Protein AF-A0A349Y3W1-F1 (afdb_monomer_lite)

pLDDT: mean 91.2, std 7.2, range [54.69, 97.88]

Radius of gyration: 12.94 Å; chains: 1; bounding box: 32×30×34 Å

Secondary structure (DSSP, 8-state):
-EEEEEE-TTS--EEEEEE-SSS-EEEESSTTSHHHHHHHHHHHHTTT-EEEEEEE-TTSSEEEEEEE-SS-S-EEEEEETTTTEEEEEEETTTT-

Structure (mmCIF, N/CA/C/O backbone):
data_AF-A0A349Y3W1-F1
#
_entry.id   AF-A0A349Y3W1-F1
#
loop_
_atom_site.group_PDB
_atom_site.id
_atom_site.type_symbol
_atom_site.label_atom_id
_atom_site.label_alt_id
_atom_site.label_comp_id
_atom_site.label_asym_id
_atom_site.label_entity_id
_atom_site.label_seq_id
_atom_site.pdbx_PDB_ins_code
_atom_site.Cartn_x
_a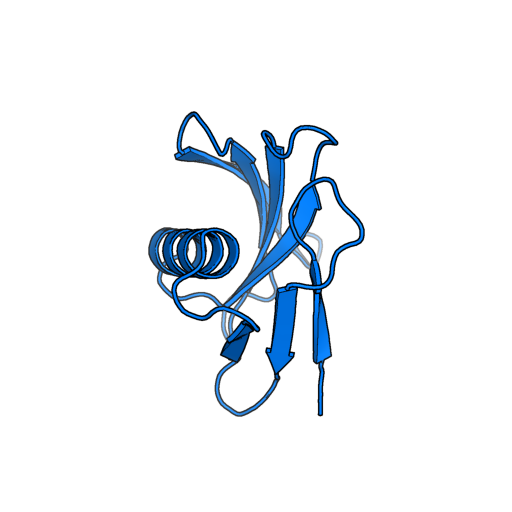tom_site.Cartn_y
_atom_site.Cartn_z
_atom_site.occupancy
_atom_site.B_iso_or_equiv
_atom_site.auth_seq_id
_atom_site.auth_comp_id
_atom_site.auth_asym_id
_atom_site.auth_atom_id
_atom_site.pdbx_PDB_model_num
ATOM 1 N N . ASP A 1 1 ? 16.266 -5.189 -8.089 1.00 78.62 1 ASP A N 1
ATOM 2 C CA . ASP A 1 1 ? 15.897 -6.355 -7.270 1.00 78.62 1 ASP A CA 1
ATOM 3 C C . ASP A 1 1 ? 14.439 -6.230 -6.831 1.00 78.62 1 ASP A C 1
ATOM 5 O O . ASP A 1 1 ? 13.922 -5.112 -6.841 1.00 78.62 1 ASP A O 1
ATOM 9 N N . VAL A 1 2 ? 13.764 -7.339 -6.522 1.00 86.25 2 VAL A N 1
ATOM 10 C CA . VAL A 1 2 ? 12.408 -7.314 -5.947 1.00 86.25 2 VAL A CA 1
ATOM 11 C C . VAL A 1 2 ? 12.512 -6.851 -4.499 1.00 86.25 2 VAL A C 1
ATOM 13 O O . VAL A 1 2 ? 13.266 -7.422 -3.721 1.00 86.25 2 VAL A O 1
ATOM 16 N N . HIS A 1 3 ? 11.746 -5.827 -4.124 1.00 87.81 3 HIS A N 1
ATOM 17 C CA . HIS A 1 3 ? 11.751 -5.325 -2.751 1.00 87.81 3 HIS A CA 1
ATOM 18 C C . HIS A 1 3 ? 10.671 -5.978 -1.882 1.00 87.81 3 HIS A C 1
ATOM 20 O O . HIS A 1 3 ? 10.948 -6.391 -0.759 1.00 87.81 3 HIS A O 1
ATOM 26 N N . LYS A 1 4 ? 9.440 -6.090 -2.397 1.00 90.75 4 LYS A N 1
ATOM 27 C CA . LYS A 1 4 ? 8.321 -6.769 -1.722 1.00 90.75 4 LYS A CA 1
ATOM 28 C C . LYS A 1 4 ? 7.455 -7.503 -2.743 1.00 90.75 4 LYS A C 1
ATOM 30 O O . LYS A 1 4 ? 7.227 -6.988 -3.835 1.00 90.75 4 LYS A O 1
ATOM 35 N N . TYR A 1 5 ? 6.927 -8.667 -2.375 1.00 94.69 5 TYR A N 1
ATOM 36 C CA . TYR A 1 5 ? 5.854 -9.318 -3.129 1.00 94.69 5 TYR A CA 1
ATOM 37 C C . TYR A 1 5 ? 4.504 -8.711 -2.756 1.00 94.69 5 TYR A C 1
ATOM 39 O O . TYR A 1 5 ? 4.284 -8.341 -1.603 1.00 94.69 5 TYR A O 1
ATOM 47 N N . ILE A 1 6 ? 3.609 -8.623 -3.732 1.00 95.50 6 ILE A N 1
ATOM 48 C CA . ILE A 1 6 ? 2.236 -8.167 -3.541 1.00 95.50 6 ILE A CA 1
ATOM 49 C C . ILE A 1 6 ? 1.335 -9.393 -3.570 1.00 95.50 6 ILE A C 1
ATOM 51 O O . ILE A 1 6 ? 1.398 -10.196 -4.503 1.00 95.50 6 ILE A O 1
ATOM 55 N N . TYR A 1 7 ? 0.486 -9.513 -2.557 1.00 94.94 7 TYR A N 1
ATOM 56 C CA . TYR A 1 7 ? -0.489 -10.586 -2.435 1.00 94.94 7 TYR A CA 1
ATOM 57 C C . TYR A 1 7 ? -1.894 -10.031 -2.597 1.00 94.94 7 TYR A C 1
ATOM 59 O O . TYR A 1 7 ? -2.175 -8.900 -2.195 1.00 94.94 7 TYR A O 1
ATOM 67 N N . ARG A 1 8 ? -2.787 -10.840 -3.168 1.00 95.62 8 ARG A N 1
ATOM 68 C CA . ARG A 1 8 ? -4.209 -10.507 -3.195 1.00 95.62 8 ARG A CA 1
ATOM 69 C C . ARG A 1 8 ? -4.729 -10.382 -1.757 1.00 95.62 8 A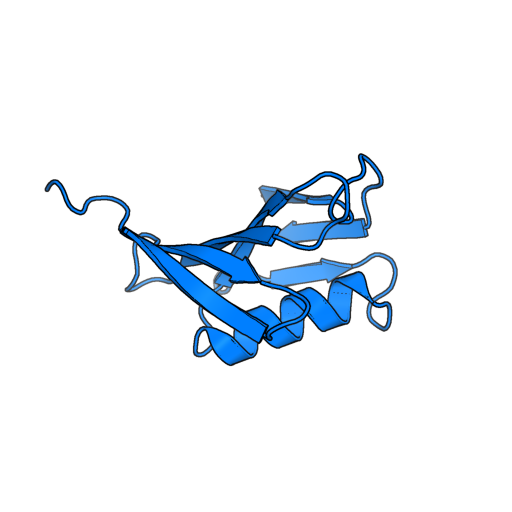RG A C 1
ATOM 71 O O . ARG A 1 8 ? -4.541 -11.338 -0.993 1.00 95.62 8 ARG A O 1
ATOM 78 N N . PRO A 1 9 ? -5.414 -9.277 -1.400 1.00 94.50 9 PRO A N 1
ATOM 79 C CA . PRO A 1 9 ? -5.968 -9.085 -0.063 1.00 94.50 9 PRO A CA 1
ATOM 80 C C . PRO A 1 9 ? -6.765 -10.298 0.429 1.00 94.50 9 PRO A C 1
ATOM 82 O O . PRO A 1 9 ? -7.548 -10.888 -0.312 1.00 94.50 9 PRO A O 1
ATOM 85 N N . GLY A 1 10 ? -6.529 -10.687 1.680 1.00 91.25 10 GLY A N 1
ATOM 86 C CA . GLY A 1 10 ? -7.182 -11.816 2.345 1.00 91.25 10 GLY A CA 1
ATOM 87 C C . GLY A 1 10 ? -6.633 -13.194 1.959 1.00 91.25 10 GLY A C 1
ATOM 88 O O . GLY A 1 10 ? -7.135 -14.205 2.449 1.00 91.25 10 GLY A O 1
ATOM 89 N N . THR A 1 11 ? -5.606 -13.266 1.103 1.00 93.25 11 THR A N 1
ATOM 90 C CA . THR A 1 11 ? -5.083 -14.532 0.565 1.00 93.25 11 THR A CA 1
ATOM 91 C C . THR A 1 11 ? -3.553 -14.583 0.561 1.00 93.25 11 THR A C 1
ATOM 93 O O . THR A 1 11 ? -2.876 -13.575 0.738 1.00 93.25 11 THR A O 1
ATOM 96 N N . SER A 1 12 ? -2.998 -15.767 0.295 1.00 92.62 12 SER A N 1
ATOM 97 C CA . SER A 1 12 ? -1.560 -15.968 0.058 1.00 92.62 12 SER A CA 1
ATOM 98 C C . SER A 1 12 ? -1.210 -16.066 -1.432 1.00 92.62 12 SER A C 1
ATOM 100 O O . SER A 1 12 ? -0.144 -16.565 -1.780 1.00 92.62 12 SER A O 1
ATOM 102 N N . ILE A 1 13 ? -2.104 -15.627 -2.325 1.00 95.56 13 ILE A N 1
ATOM 103 C CA . ILE A 1 13 ? -1.879 -15.679 -3.774 1.00 95.56 13 ILE A CA 1
ATOM 104 C C . ILE A 1 13 ? -1.019 -14.475 -4.177 1.00 95.56 13 ILE A C 1
ATOM 106 O O . ILE A 1 13 ? -1.479 -13.340 -4.009 1.00 95.56 13 ILE A O 1
ATOM 110 N N . PRO A 1 14 ? 0.205 -14.674 -4.701 1.00 96.44 14 PRO A N 1
ATOM 111 C CA . PRO A 1 14 ? 1.008 -13.574 -5.212 1.00 96.44 14 PRO A CA 1
ATOM 112 C C . PRO A 1 14 ? 0.385 -13.040 -6.504 1.00 96.44 14 PRO A C 1
ATOM 114 O O . PRO A 1 14 ? -0.017 -13.806 -7.379 1.00 96.44 14 PRO A O 1
ATOM 117 N N . VAL A 1 15 ? 0.312 -11.720 -6.626 1.00 97.50 15 VAL A N 1
ATOM 118 C CA . VAL A 1 15 ? -0.284 -11.028 -7.782 1.00 97.50 15 VAL A CA 1
ATOM 119 C C . VAL A 1 15 ? 0.654 -10.010 -8.418 1.00 97.50 15 VAL A C 1
ATOM 121 O O . VAL A 1 15 ? 0.337 -9.459 -9.469 1.00 97.50 15 VAL A O 1
ATOM 124 N N . GLY A 1 16 ? 1.810 -9.758 -7.807 1.00 96.81 16 GLY A N 1
ATOM 125 C CA . GLY A 1 16 ? 2.784 -8.812 -8.320 1.00 96.81 16 GLY A CA 1
ATOM 126 C C . GLY A 1 16 ? 3.965 -8.602 -7.386 1.00 96.81 16 GLY A C 1
ATOM 127 O O . GLY A 1 16 ? 4.175 -9.345 -6.425 1.00 96.81 16 GLY A O 1
ATOM 128 N N . ALA A 1 17 ? 4.732 -7.557 -7.666 1.00 95.56 17 ALA A N 1
ATOM 129 C CA . ALA A 1 17 ? 5.873 -7.151 -6.866 1.00 95.56 17 ALA A CA 1
ATOM 130 C C . ALA A 1 17 ? 6.099 -5.636 -6.923 1.00 95.56 17 ALA A C 1
ATOM 132 O O . ALA A 1 17 ? 5.806 -4.969 -7.918 1.00 95.56 17 ALA A O 1
ATOM 133 N N . LEU A 1 18 ? 6.665 -5.113 -5.838 1.00 90.94 18 LEU A N 1
ATOM 134 C CA . LEU A 1 18 ? 7.218 -3.772 -5.736 1.00 90.94 18 LEU A CA 1
ATOM 135 C C . LEU A 1 18 ? 8.716 -3.824 -6.041 1.00 90.94 18 LEU A C 1
ATOM 137 O O . LEU A 1 18 ? 9.466 -4.602 -5.443 1.00 90.94 18 LEU A O 1
ATOM 141 N N . TYR A 1 19 ? 9.149 -2.934 -6.923 1.00 91.19 19 TYR A N 1
ATOM 142 C CA . TYR A 1 19 ? 10.546 -2.721 -7.262 1.00 91.19 19 TYR A CA 1
ATOM 143 C C . TYR A 1 19 ? 10.970 -1.335 -6.800 1.00 91.19 19 TYR A C 1
ATOM 145 O O . TYR A 1 19 ? 10.283 -0.347 -7.072 1.00 91.19 19 TYR A O 1
ATOM 153 N N . LEU A 1 20 ? 12.128 -1.269 -6.148 1.00 86.56 20 LEU A N 1
ATOM 154 C CA . LEU A 1 20 ? 12.778 -0.008 -5.819 1.00 86.56 20 LEU A CA 1
ATOM 155 C C . LEU A 1 20 ? 13.768 0.382 -6.923 1.00 86.56 20 LEU A C 1
ATOM 157 O O . LEU A 1 20 ? 14.487 -0.458 -7.466 1.00 86.56 20 LEU A O 1
ATOM 161 N N . GLY A 1 21 ? 13.762 1.668 -7.248 1.00 83.00 21 GLY A N 1
ATOM 162 C CA . GLY A 1 21 ? 14.663 2.382 -8.151 1.00 83.00 21 GLY A CA 1
ATOM 163 C C . GLY A 1 21 ? 14.521 3.877 -7.855 1.00 83.00 21 GLY A C 1
ATOM 164 O O . GLY A 1 21 ? 14.026 4.222 -6.783 1.00 83.00 21 GLY A O 1
ATOM 165 N N . ASP A 1 22 ? 14.860 4.754 -8.801 1.00 82.38 22 ASP A N 1
ATOM 166 C CA . ASP A 1 22 ? 14.682 6.210 -8.625 1.00 82.38 22 ASP A CA 1
ATOM 167 C C . ASP A 1 22 ? 13.229 6.592 -8.304 1.00 82.38 22 ASP A C 1
ATOM 169 O O . ASP A 1 22 ? 12.956 7.554 -7.591 1.00 82.38 22 ASP A O 1
ATOM 173 N N . THR A 1 23 ? 12.276 5.809 -8.810 1.00 81.25 23 THR A N 1
ATOM 174 C CA . THR A 1 23 ? 10.866 5.885 -8.429 1.00 81.25 23 THR A CA 1
ATOM 175 C C . THR A 1 23 ? 10.356 4.476 -8.129 1.00 81.25 23 THR A C 1
ATOM 177 O O . THR A 1 23 ? 10.556 3.573 -8.955 1.00 81.25 23 THR A O 1
ATOM 180 N N . PRO A 1 24 ? 9.713 4.251 -6.968 1.00 85.44 24 PRO A N 1
ATOM 181 C CA . PRO A 1 24 ? 9.088 2.973 -6.658 1.00 85.44 24 PRO A CA 1
ATOM 182 C C . PRO A 1 24 ? 8.061 2.614 -7.730 1.00 85.44 24 PRO A C 1
ATOM 184 O O . PRO A 1 24 ? 7.284 3.460 -8.165 1.00 85.44 24 PRO A O 1
ATOM 187 N N . ARG A 1 25 ? 8.062 1.356 -8.172 1.00 88.56 25 ARG A N 1
ATOM 188 C CA . ARG A 1 25 ? 7.115 0.883 -9.186 1.00 88.56 25 ARG A CA 1
ATOM 189 C C . ARG A 1 25 ? 6.547 -0.473 -8.821 1.00 88.56 25 ARG A C 1
ATOM 191 O O . ARG A 1 25 ? 7.289 -1.405 -8.502 1.00 88.56 25 ARG A O 1
ATOM 198 N N . THR A 1 26 ? 5.235 -0.590 -8.929 1.00 92.31 26 THR A N 1
ATOM 199 C CA . THR A 1 26 ? 4.524 -1.861 -8.845 1.00 92.31 26 THR A CA 1
ATOM 200 C C . THR A 1 26 ? 4.445 -2.499 -10.236 1.00 92.31 26 THR A C 1
ATOM 202 O O . THR A 1 26 ? 4.417 -1.817 -11.270 1.00 92.31 26 THR A O 1
ATOM 205 N N . ARG A 1 27 ? 4.508 -3.829 -10.281 1.00 95.12 27 ARG A N 1
ATOM 206 C CA . ARG A 1 27 ? 4.198 -4.638 -11.466 1.00 95.12 27 ARG A CA 1
ATOM 207 C C . ARG A 1 27 ? 3.315 -5.790 -11.048 1.00 95.12 27 ARG A C 1
ATOM 209 O O . ARG A 1 27 ? 3.594 -6.431 -10.034 1.00 95.12 27 ARG A O 1
ATOM 216 N N . PHE A 1 28 ? 2.287 -6.051 -11.837 1.00 97.06 28 PHE A N 1
ATOM 217 C CA . PHE A 1 28 ? 1.294 -7.079 -11.568 1.00 97.06 28 PHE A CA 1
ATOM 218 C C . PHE A 1 28 ? 1.358 -8.169 -12.631 1.00 97.06 28 PHE A C 1
ATOM 220 O O . PHE A 1 28 ? 1.671 -7.911 -13.789 1.00 97.06 28 PHE A O 1
ATOM 227 N N . PHE A 1 29 ? 1.038 -9.402 -12.244 1.00 97.69 29 PHE A N 1
ATOM 228 C CA . PHE A 1 29 ? 0.923 -10.509 -13.197 1.00 97.69 29 PHE A CA 1
ATOM 229 C C . PHE A 1 29 ? -0.238 -10.291 -14.175 1.00 97.69 29 PHE A C 1
ATOM 231 O O . PHE A 1 29 ? -0.144 -10.677 -15.336 1.00 97.69 29 PHE A O 1
ATOM 238 N N . ASP A 1 30 ? -1.300 -9.626 -13.711 1.00 97.88 30 ASP A N 1
ATOM 239 C CA . ASP A 1 30 ? -2.364 -9.069 -14.543 1.00 97.88 30 ASP A CA 1
ATOM 240 C C . ASP A 1 30 ? -2.443 -7.552 -14.317 1.00 97.88 30 ASP A C 1
ATOM 242 O O . ASP A 1 30 ? -3.054 -7.069 -13.361 1.00 97.88 30 ASP A O 1
ATOM 246 N N . GLU A 1 31 ? -1.818 -6.789 -15.214 1.00 97.31 31 GLU A N 1
ATOM 247 C CA . GLU A 1 31 ? -1.762 -5.322 -15.162 1.00 97.31 31 GLU A CA 1
ATOM 248 C C . GLU A 1 31 ? -3.142 -4.654 -15.302 1.00 97.31 31 GLU A C 1
ATOM 250 O O . GLU A 1 31 ? -3.329 -3.504 -14.885 1.00 97.31 31 GLU A O 1
ATOM 255 N N . HIS A 1 32 ? -4.141 -5.358 -15.843 1.00 96.88 32 HIS A N 1
ATOM 256 C CA . HIS A 1 32 ? -5.516 -4.870 -15.980 1.00 96.88 32 HIS A CA 1
ATOM 257 C C . HIS A 1 32 ? -6.477 -5.493 -14.960 1.00 96.88 32 HIS A C 1
ATOM 259 O O . HIS A 1 32 ? -7.659 -5.122 -14.926 1.00 96.88 32 HIS A O 1
ATOM 265 N N . GLY A 1 33 ? -5.972 -6.378 -14.104 1.00 97.38 33 GLY A N 1
ATOM 266 C CA . GLY A 1 33 ? -6.728 -7.095 -13.093 1.00 97.38 33 GLY A CA 1
ATOM 267 C C . GLY A 1 33 ? -7.205 -6.216 -11.933 1.00 97.38 33 GLY A C 1
ATOM 268 O O . GLY A 1 33 ? -6.804 -5.053 -11.800 1.00 97.38 33 GLY A O 1
ATOM 269 N N . PRO A 1 34 ? -8.079 -6.758 -11.069 1.00 94.81 34 PRO A N 1
ATOM 270 C CA . PRO A 1 34 ? -8.634 -6.027 -9.931 1.00 94.81 34 PRO A CA 1
ATOM 271 C C . PRO A 1 34 ? -7.553 -5.562 -8.946 1.00 94.81 34 PRO A C 1
ATOM 273 O O . PRO A 1 34 ? -7.614 -4.428 -8.475 1.00 94.81 34 PRO A O 1
ATOM 276 N N . ASP A 1 35 ? -6.536 -6.390 -8.696 1.00 95.31 35 ASP A N 1
ATOM 277 C CA . ASP A 1 35 ? -5.445 -6.091 -7.762 1.00 95.31 35 ASP A CA 1
ATOM 278 C C . ASP A 1 35 ? -4.603 -4.886 -8.240 1.00 95.31 35 ASP A C 1
ATOM 280 O O . ASP A 1 35 ? -4.326 -3.963 -7.471 1.00 95.31 35 ASP A O 1
ATOM 284 N N . ALA A 1 36 ? -4.292 -4.826 -9.541 1.00 96.50 36 ALA A N 1
ATOM 285 C CA . ALA A 1 36 ? -3.573 -3.705 -10.149 1.00 96.50 36 ALA A CA 1
ATOM 286 C C . ALA A 1 36 ? -4.391 -2.401 -10.130 1.00 96.50 36 ALA A C 1
ATOM 288 O O . ALA A 1 36 ? -3.858 -1.318 -9.886 1.00 96.50 36 ALA A O 1
ATOM 289 N N . ARG A 1 37 ? -5.709 -2.483 -10.372 1.00 94.75 37 ARG A N 1
ATOM 290 C CA . ARG A 1 37 ? -6.611 -1.318 -10.292 1.00 94.75 37 ARG A CA 1
ATOM 291 C C . ARG A 1 37 ? -6.744 -0.792 -8.867 1.00 94.75 37 ARG A C 1
ATOM 293 O O . ARG A 1 37 ? -6.772 0.423 -8.693 1.00 94.75 37 ARG A O 1
ATOM 300 N N . LEU A 1 38 ? -6.813 -1.681 -7.874 1.00 93.56 38 LEU A N 1
ATOM 301 C CA . LEU A 1 38 ? -6.852 -1.302 -6.463 1.00 93.56 38 LEU A CA 1
ATOM 302 C C . LEU A 1 38 ? -5.610 -0.490 -6.089 1.00 93.56 38 LEU A C 1
ATOM 304 O O . LEU A 1 38 ? -5.749 0.614 -5.573 1.00 93.56 38 LEU A O 1
ATOM 308 N N . TYR A 1 39 ? -4.416 -0.989 -6.413 1.00 94.31 39 TYR A N 1
ATOM 309 C CA . TYR A 1 39 ? -3.174 -0.266 -6.132 1.00 94.31 39 TYR A CA 1
ATOM 310 C C . TYR A 1 39 ? -3.115 1.092 -6.832 1.00 94.31 39 TYR A C 1
ATOM 312 O O . TYR A 1 39 ? -2.871 2.088 -6.163 1.00 94.31 39 TYR A O 1
ATOM 320 N N . ARG A 1 40 ? -3.444 1.176 -8.129 1.00 92.81 40 ARG A N 1
ATOM 321 C CA . ARG A 1 40 ? -3.496 2.470 -8.837 1.00 92.81 40 ARG A CA 1
ATOM 322 C C . ARG A 1 40 ? -4.493 3.449 -8.215 1.00 92.81 40 ARG A C 1
ATOM 324 O O . ARG A 1 40 ? -4.233 4.646 -8.165 1.00 92.81 40 ARG A O 1
ATOM 331 N N . SER A 1 41 ? -5.636 2.952 -7.737 1.00 91.31 41 SER A N 1
ATOM 332 C CA . SER A 1 41 ? -6.618 3.777 -7.027 1.00 91.31 41 SER A CA 1
ATOM 333 C C . SER A 1 41 ? -6.073 4.295 -5.697 1.00 91.31 41 SER A C 1
ATOM 335 O O . SER A 1 41 ? -6.373 5.429 -5.337 1.00 91.31 41 SER A O 1
ATOM 337 N N . LEU A 1 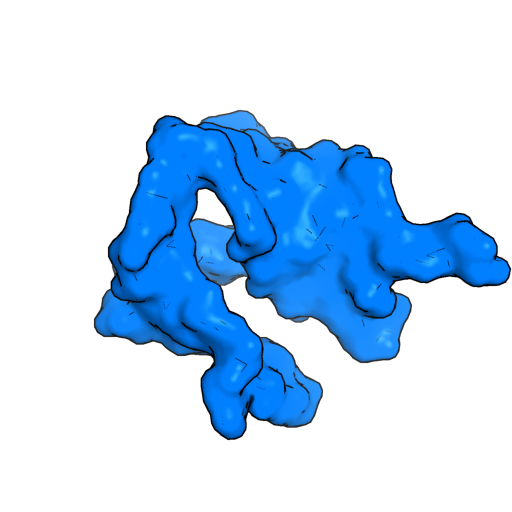42 ? -5.308 3.480 -4.968 1.00 93.25 42 LEU A N 1
ATOM 338 C CA . LEU A 1 42 ? -4.664 3.897 -3.725 1.00 93.25 42 LEU A CA 1
ATOM 339 C C . LEU A 1 42 ? -3.565 4.928 -4.014 1.00 93.25 42 LEU A C 1
ATOM 341 O O . LEU A 1 42 ? -3.600 6.003 -3.435 1.00 93.25 42 LEU A O 1
ATOM 345 N N . GLU A 1 43 ? -2.662 4.670 -4.962 1.00 91.50 43 GLU A N 1
ATOM 346 C CA . GLU A 1 43 ? -1.608 5.620 -5.368 1.00 91.50 43 GLU A CA 1
ATOM 347 C C . GLU A 1 43 ? -2.201 6.990 -5.737 1.00 91.50 43 GLU A C 1
ATOM 349 O O . GLU A 1 43 ? -1.720 8.028 -5.283 1.00 91.50 43 GLU A O 1
ATOM 354 N N . ALA A 1 44 ? -3.302 7.003 -6.496 1.00 89.81 44 ALA A N 1
ATOM 355 C CA . ALA A 1 44 ? -4.013 8.234 -6.833 1.00 89.81 44 ALA A CA 1
ATOM 356 C C . ALA A 1 44 ? -4.618 8.932 -5.599 1.00 89.81 44 ALA A C 1
ATOM 358 O O . ALA A 1 44 ? -4.544 10.156 -5.492 1.00 89.81 44 ALA A O 1
ATOM 359 N N . ALA A 1 45 ? -5.196 8.172 -4.663 1.00 88.19 45 ALA A N 1
ATOM 360 C CA . ALA A 1 45 ? -5.783 8.712 -3.436 1.00 88.19 45 ALA A CA 1
ATOM 361 C C . ALA A 1 45 ? -4.732 9.297 -2.475 1.00 88.19 45 ALA A C 1
ATOM 363 O O . ALA A 1 45 ? -5.030 10.250 -1.759 1.00 88.19 45 ALA A O 1
ATOM 364 N N . PHE A 1 46 ? -3.505 8.772 -2.492 1.00 89.19 46 PHE A N 1
ATOM 365 C CA . PHE A 1 46 ? -2.380 9.239 -1.674 1.00 89.19 46 PHE A CA 1
ATOM 366 C C . PHE A 1 46 ? -1.462 10.222 -2.421 1.00 89.19 46 PHE A C 1
ATOM 368 O O . PHE A 1 46 ? -0.281 10.345 -2.113 1.00 89.19 46 PHE A O 1
ATOM 375 N N . GLY A 1 47 ? -1.986 10.944 -3.417 1.00 87.50 47 GLY A N 1
ATOM 376 C CA . GLY A 1 47 ? -1.255 12.037 -4.069 1.00 87.50 47 GLY A CA 1
ATOM 377 C C . GLY A 1 47 ? -0.016 11.596 -4.856 1.00 87.50 47 GLY A C 1
ATOM 378 O O . GLY A 1 47 ? 0.892 12.400 -5.060 1.00 87.50 47 GLY A O 1
ATOM 379 N N . GLY A 1 48 ? 0.027 10.337 -5.297 1.00 84.12 48 GLY A N 1
ATOM 380 C CA . GLY A 1 48 ? 1.167 9.758 -6.004 1.00 84.12 48 GLY A CA 1
ATOM 381 C C . GLY A 1 48 ? 2.289 9.254 -5.095 1.00 84.12 48 GLY A C 1
ATOM 382 O O . GLY A 1 48 ? 3.320 8.829 -5.618 1.00 84.12 48 GLY A O 1
ATOM 383 N N . ASP A 1 49 ? 2.110 9.271 -3.769 1.00 89.50 49 ASP A N 1
ATOM 384 C CA . ASP A 1 49 ? 2.993 8.533 -2.865 1.00 89.50 49 ASP A CA 1
ATOM 385 C C . ASP A 1 49 ? 2.971 7.039 -3.227 1.00 89.50 49 ASP A C 1
ATOM 387 O O . ASP A 1 49 ? 1.966 6.485 -3.685 1.00 89.50 49 ASP A O 1
ATOM 391 N N . ALA A 1 50 ? 4.102 6.368 -3.012 1.00 89.62 50 ALA A N 1
ATOM 392 C CA . ALA A 1 50 ? 4.170 4.930 -3.182 1.00 89.62 50 ALA A CA 1
ATOM 393 C C . ALA A 1 50 ? 3.324 4.271 -2.093 1.00 89.62 50 ALA A C 1
ATOM 395 O O . ALA A 1 50 ? 3.508 4.542 -0.907 1.00 89.62 50 ALA A O 1
ATOM 396 N N . VAL A 1 51 ? 2.420 3.380 -2.493 1.00 92.50 51 VAL A N 1
ATOM 397 C CA . VAL A 1 51 ? 1.530 2.680 -1.563 1.00 92.50 51 VAL A CA 1
ATOM 398 C C . VAL A 1 51 ? 1.864 1.202 -1.490 1.00 92.50 51 VAL A C 1
ATOM 400 O O . VAL A 1 51 ? 2.234 0.561 -2.478 1.00 92.50 51 VAL A O 1
ATOM 403 N N . PHE A 1 52 ? 1.696 0.629 -0.308 1.00 93.25 52 PHE A N 1
ATOM 404 C CA . PHE A 1 52 ? 1.826 -0.799 -0.100 1.00 93.25 52 PHE A CA 1
ATOM 405 C C . PHE A 1 52 ? 0.798 -1.290 0.915 1.00 93.25 52 PHE A C 1
ATOM 407 O O . PHE A 1 52 ? 0.763 -0.820 2.049 1.00 93.25 52 PHE A O 1
ATOM 414 N N . ILE A 1 53 ? -0.026 -2.264 0.524 1.00 94.94 53 ILE A N 1
ATOM 415 C CA . ILE A 1 53 ? -0.918 -2.957 1.454 1.00 94.94 53 ILE A CA 1
ATOM 416 C C . ILE A 1 53 ? -0.062 -3.906 2.297 1.00 94.94 53 ILE A C 1
ATOM 418 O O . ILE A 1 53 ? 0.479 -4.886 1.786 1.00 94.94 53 ILE A O 1
ATOM 422 N N . THR A 1 54 ? 0.094 -3.605 3.584 1.00 93.56 54 THR A N 1
ATOM 423 C CA . THR A 1 54 ? 0.910 -4.404 4.510 1.00 93.56 54 THR A CA 1
ATOM 424 C C . THR A 1 54 ? 0.136 -5.571 5.108 1.00 93.56 54 THR A C 1
ATOM 426 O O . THR A 1 54 ? 0.724 -6.613 5.395 1.00 93.56 54 THR A O 1
ATOM 429 N N . SER A 1 55 ? -1.176 -5.419 5.277 1.00 93.56 55 SER A N 1
ATOM 430 C CA . SER A 1 55 ? -2.077 -6.479 5.720 1.00 93.56 55 SER A CA 1
ATOM 431 C C . SER A 1 55 ? -3.521 -6.177 5.321 1.00 93.56 55 SER A C 1
ATOM 433 O O . SER A 1 55 ? -3.853 -5.079 4.871 1.00 93.56 55 SER A O 1
ATOM 435 N N . SER A 1 56 ? -4.396 -7.165 5.476 1.00 95.94 56 SER A N 1
ATOM 436 C CA . SER A 1 56 ? -5.825 -7.028 5.210 1.00 95.94 56 SER A CA 1
ATOM 437 C C . SER A 1 56 ? -6.636 -7.951 6.109 1.00 95.94 56 SER A C 1
ATOM 439 O O . SER A 1 56 ? -6.144 -9.004 6.526 1.00 95.94 56 SER A O 1
ATOM 441 N N . THR A 1 57 ? -7.908 -7.628 6.324 1.00 95.38 57 THR A N 1
ATOM 442 C CA . THR A 1 57 ? -8.881 -8.591 6.856 1.00 95.38 57 THR A CA 1
ATOM 443 C C . THR A 1 57 ? -9.066 -9.771 5.897 1.00 95.38 57 THR A C 1
ATOM 445 O O . THR A 1 57 ? -8.731 -9.698 4.712 1.00 95.38 57 THR A O 1
ATOM 448 N N . ARG A 1 58 ? -9.590 -10.896 6.404 1.00 92.38 58 ARG A N 1
ATOM 449 C CA . ARG A 1 58 ? -9.780 -12.128 5.611 1.00 92.38 58 ARG A CA 1
ATOM 450 C C . ARG A 1 58 ? -10.741 -11.931 4.433 1.00 92.38 58 ARG A C 1
ATOM 452 O O . ARG A 1 58 ? -10.577 -12.574 3.404 1.00 92.38 58 ARG A O 1
ATOM 459 N N . ASP A 1 59 ? -11.722 -11.052 4.595 1.00 92.62 59 ASP A N 1
ATOM 460 C CA . ASP A 1 59 ? -12.682 -10.659 3.559 1.00 92.62 59 ASP A CA 1
ATOM 461 C C . ASP A 1 59 ? -12.148 -9.566 2.610 1.00 92.62 59 ASP A C 1
ATOM 463 O O . ASP A 1 59 ? -12.809 -9.229 1.633 1.00 92.62 59 ASP A O 1
ATOM 467 N N . GLY A 1 60 ? -10.960 -9.009 2.874 1.00 91.50 60 GLY A N 1
ATOM 468 C CA . GLY A 1 60 ? -10.367 -7.934 2.078 1.00 91.50 60 GLY A CA 1
ATOM 469 C C . GLY A 1 60 ? -11.081 -6.582 2.194 1.00 91.50 60 GLY A C 1
ATOM 470 O O . GLY A 1 60 ? -10.791 -5.683 1.400 1.00 91.50 60 GLY A O 1
ATOM 471 N N . ARG A 1 61 ? -12.005 -6.416 3.151 1.00 93.81 61 ARG A N 1
ATOM 472 C CA . ARG A 1 61 ? -12.738 -5.159 3.339 1.00 93.81 61 ARG A CA 1
ATOM 473 C C . ARG A 1 61 ? -11.851 -4.061 3.920 1.00 93.81 61 ARG A C 1
ATOM 475 O O . ARG A 1 61 ? -1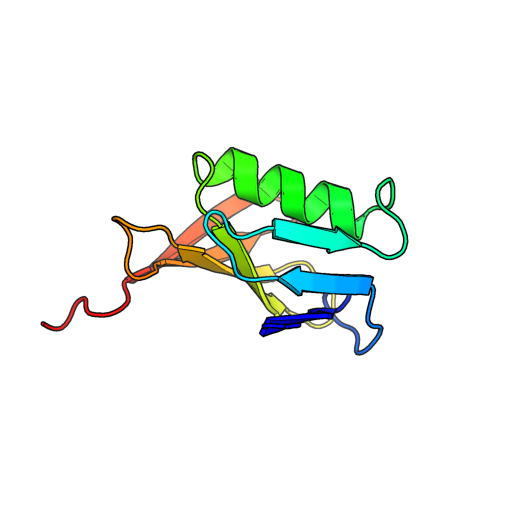1.891 -2.938 3.427 1.00 93.81 61 ARG A O 1
ATOM 482 N N . GLN A 1 62 ? -11.069 -4.368 4.952 1.00 96.38 62 GLN A N 1
ATOM 483 C CA . GLN A 1 62 ? -10.148 -3.411 5.559 1.00 96.38 62 GLN A CA 1
ATOM 484 C C . GLN A 1 62 ? -8.714 -3.749 5.177 1.00 96.38 62 GLN A C 1
ATOM 486 O O . GLN A 1 62 ? -8.276 -4.896 5.300 1.00 96.38 62 GLN A O 1
ATOM 491 N N . LEU A 1 63 ? -7.980 -2.734 4.732 1.00 96.81 63 LEU A N 1
ATOM 492 C CA . LEU A 1 63 ? -6.589 -2.842 4.309 1.00 96.81 63 LEU A CA 1
ATOM 493 C C . LEU A 1 63 ? -5.735 -1.941 5.197 1.00 96.81 63 LEU A C 1
ATOM 495 O O . LEU A 1 63 ? -6.062 -0.769 5.367 1.00 96.81 63 LEU A O 1
ATOM 499 N N . MET A 1 64 ? -4.632 -2.461 5.727 1.00 96.62 64 MET A N 1
ATOM 500 C CA . MET A 1 64 ? -3.578 -1.618 6.282 1.00 96.62 64 MET A CA 1
ATOM 501 C C . MET A 1 64 ? -2.684 -1.172 5.127 1.00 96.62 64 MET A C 1
ATOM 503 O O . MET A 1 64 ? -2.102 -2.009 4.433 1.00 96.62 64 MET A O 1
ATOM 507 N N . VAL A 1 65 ? -2.582 0.135 4.913 1.00 95.94 65 VAL A N 1
ATOM 508 C CA . VAL A 1 65 ? -1.833 0.740 3.807 1.00 95.94 65 VAL A CA 1
ATOM 509 C C . VAL A 1 65 ? -0.695 1.575 4.373 1.00 95.94 65 VAL A C 1
ATOM 511 O O . VAL A 1 65 ? -0.925 2.432 5.216 1.00 95.94 65 VAL A O 1
ATOM 514 N N . GLU A 1 66 ? 0.522 1.322 3.900 1.00 94.94 66 GLU A N 1
ATOM 515 C CA . GLU A 1 66 ? 1.687 2.192 4.074 1.00 94.94 66 GLU A CA 1
ATOM 516 C C . GLU A 1 66 ? 1.791 3.097 2.837 1.00 94.94 66 GLU A C 1
ATOM 518 O O . GLU A 1 66 ? 1.916 2.578 1.727 1.00 94.94 66 GLU A O 1
ATOM 523 N N . ALA A 1 67 ? 1.738 4.416 3.011 1.00 93.94 67 ALA A N 1
ATOM 524 C CA . ALA A 1 67 ? 2.009 5.407 1.968 1.00 93.94 67 ALA A CA 1
ATOM 525 C C . ALA A 1 67 ? 3.320 6.130 2.286 1.00 93.94 67 ALA A C 1
ATOM 527 O O . ALA A 1 67 ? 3.535 6.518 3.429 1.00 93.94 67 ALA A O 1
ATOM 528 N N . TRP A 1 68 ? 4.223 6.274 1.319 1.00 91.44 68 TRP A N 1
ATOM 529 C CA . TRP A 1 68 ? 5.545 6.852 1.563 1.00 91.44 68 TRP A CA 1
ATOM 530 C C . TRP A 1 68 ? 6.150 7.481 0.304 1.00 91.44 68 TRP A C 1
ATOM 532 O O . TRP A 1 68 ? 5.813 7.133 -0.829 1.00 91.44 68 TRP A O 1
ATOM 542 N N . SER A 1 69 ? 7.093 8.400 0.498 1.00 88.38 69 SER A N 1
ATOM 543 C CA . SER A 1 69 ? 7.837 9.054 -0.581 1.00 88.38 69 SER A CA 1
ATOM 544 C C . SER A 1 69 ? 9.157 9.635 -0.074 1.00 88.38 69 SER A C 1
ATOM 546 O O . 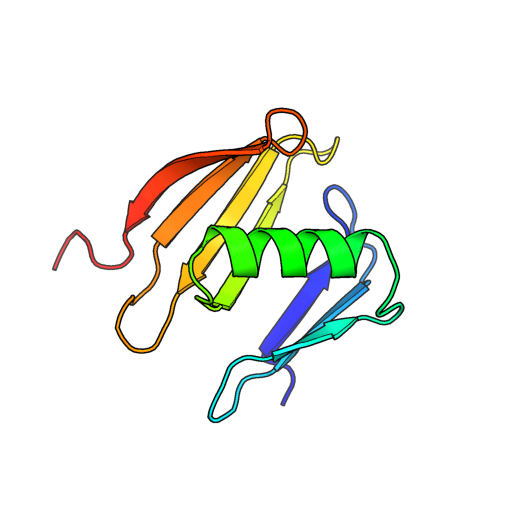SER A 1 69 ? 9.492 9.533 1.100 1.00 88.38 69 SER A O 1
ATOM 548 N N . GLY A 1 70 ? 9.934 10.291 -0.942 1.00 84.25 70 GLY A N 1
ATOM 549 C CA . GLY A 1 70 ? 11.187 10.938 -0.525 1.00 84.25 70 GLY A CA 1
ATOM 550 C C . GLY A 1 70 ? 11.017 12.034 0.541 1.00 84.25 70 GLY A C 1
ATOM 551 O O . GLY A 1 70 ? 11.991 12.398 1.190 1.00 84.25 70 GLY A O 1
ATOM 552 N N . ARG A 1 71 ? 9.798 12.563 0.727 1.00 85.00 71 ARG A N 1
ATOM 553 C CA . ARG A 1 71 ? 9.464 13.549 1.774 1.00 85.00 71 ARG A CA 1
ATOM 554 C C . ARG A 1 71 ? 8.578 12.977 2.882 1.00 85.00 71 ARG A C 1
ATOM 556 O O . ARG A 1 71 ? 8.503 13.583 3.944 1.00 85.00 71 ARG A O 1
ATOM 563 N N . ASN A 1 72 ? 7.920 11.846 2.633 1.00 87.19 72 ASN A N 1
ATOM 564 C CA . ASN A 1 72 ? 7.107 11.138 3.609 1.00 87.19 72 ASN A CA 1
ATOM 565 C C . ASN A 1 72 ? 7.835 9.852 4.048 1.00 87.19 72 ASN A C 1
ATOM 567 O O . ASN A 1 72 ? 7.838 8.880 3.287 1.00 87.19 72 ASN A O 1
ATOM 571 N N . PRO A 1 73 ? 8.432 9.806 5.257 1.00 88.62 73 PRO A N 1
ATOM 572 C CA . PRO A 1 73 ? 9.135 8.615 5.745 1.00 88.62 73 PRO A CA 1
ATOM 573 C C . PRO A 1 73 ? 8.204 7.407 5.948 1.00 88.62 73 PRO A C 1
ATOM 575 O O . PRO A 1 73 ? 8.687 6.283 6.115 1.00 88.62 73 PRO A O 1
ATOM 578 N N . GLY A 1 74 ? 6.893 7.640 5.920 1.00 93.00 74 GLY A N 1
ATOM 579 C CA . GLY A 1 74 ? 5.833 6.666 5.754 1.00 93.00 74 GLY A CA 1
ATOM 580 C C . GLY A 1 74 ? 4.672 6.947 6.696 1.00 93.00 74 GLY A C 1
ATOM 581 O O . GLY A 1 74 ? 4.878 7.180 7.879 1.00 93.00 74 GLY A O 1
ATOM 582 N N . ASP A 1 75 ? 3.452 6.858 6.199 1.00 95.19 75 ASP A N 1
ATOM 583 C CA . ASP A 1 75 ? 2.218 6.961 6.967 1.00 95.19 75 ASP A CA 1
ATOM 584 C C . ASP A 1 75 ? 1.406 5.680 6.828 1.00 95.19 75 ASP A C 1
ATOM 586 O O . ASP A 1 75 ? 1.334 5.081 5.753 1.00 95.19 75 ASP A O 1
ATOM 590 N N . PHE A 1 76 ? 0.772 5.268 7.922 1.00 95.75 76 PHE A N 1
ATOM 591 C CA . PHE A 1 76 ? -0.113 4.116 7.948 1.00 95.75 76 PHE A CA 1
ATOM 592 C C . PHE A 1 76 ? -1.569 4.544 8.033 1.00 95.75 76 PHE A C 1
ATOM 594 O O . PHE A 1 76 ? -1.941 5.390 8.849 1.00 95.75 76 PHE A O 1
ATOM 601 N N . TYR A 1 77 ? -2.396 3.891 7.226 1.00 96.88 77 TYR A N 1
ATOM 602 C CA . TYR A 1 77 ? -3.831 4.116 7.157 1.00 96.88 77 TYR A CA 1
ATOM 603 C C . TYR A 1 77 ? -4.583 2.790 7.206 1.00 96.88 77 TYR A C 1
ATOM 605 O O . TYR A 1 77 ? -4.130 1.791 6.645 1.00 96.88 77 TYR A O 1
ATOM 613 N N . ILE A 1 78 ? -5.775 2.802 7.799 1.00 96.56 78 ILE A N 1
ATOM 614 C CA . ILE A 1 78 ? -6.791 1.783 7.531 1.00 96.56 78 ILE A CA 1
ATOM 615 C C . ILE A 1 78 ? -7.646 2.290 6.375 1.00 96.56 78 ILE A C 1
ATOM 617 O O . ILE A 1 78 ? -8.278 3.339 6.475 1.00 96.56 78 ILE A O 1
ATOM 621 N N . PHE A 1 79 ? -7.675 1.536 5.282 1.00 95.94 79 PHE A N 1
ATOM 622 C CA . PHE A 1 79 ? -8.529 1.803 4.135 1.00 95.94 79 PHE A CA 1
ATOM 623 C C . PHE A 1 79 ? -9.729 0.853 4.127 1.00 95.94 79 PHE A C 1
ATOM 625 O O . PHE A 1 79 ? -9.554 -0.367 4.092 1.00 95.94 79 PHE A O 1
ATOM 632 N N . ASP A 1 80 ? -10.942 1.407 4.133 1.00 94.75 80 ASP A N 1
ATOM 633 C CA . ASP A 1 80 ? -12.177 0.657 3.893 1.00 94.75 80 ASP A CA 1
ATOM 634 C C . ASP A 1 80 ? -12.431 0.577 2.380 1.00 94.75 80 ASP A C 1
ATOM 636 O O . ASP A 1 80 ? -12.690 1.582 1.710 1.00 94.75 80 ASP A O 1
ATOM 640 N N . ASN A 1 81 ? -12.334 -0.633 1.831 1.00 88.94 81 ASN A N 1
ATOM 641 C CA . ASN A 1 81 ? -12.425 -0.885 0.399 1.00 88.94 81 ASN A CA 1
ATOM 642 C C . ASN A 1 81 ? -13.849 -0.734 -0.161 1.00 88.94 81 ASN A C 1
ATOM 644 O O . ASN A 1 81 ? -14.001 -0.565 -1.372 1.00 88.94 81 ASN A O 1
ATOM 648 N N . GLU A 1 82 ? -14.880 -0.754 0.683 1.00 90.75 82 GLU A N 1
ATOM 649 C CA . GLU A 1 82 ? -16.267 -0.516 0.275 1.00 90.75 82 GLU A CA 1
ATOM 650 C C . GLU A 1 82 ? -16.608 0.973 0.356 1.00 90.75 82 GLU A C 1
ATOM 652 O O . GLU A 1 82 ? -17.068 1.556 -0.624 1.00 90.75 82 GLU A O 1
ATOM 657 N N . ALA A 1 83 ? -16.322 1.605 1.497 1.00 93.25 83 ALA A N 1
ATOM 658 C CA . ALA A 1 83 ? -16.596 3.021 1.732 1.00 93.25 83 ALA A CA 1
ATOM 659 C C . ALA A 1 83 ? -15.602 3.961 1.027 1.00 93.25 83 ALA A C 1
ATOM 661 O O . ALA A 1 83 ? -15.843 5.165 0.966 1.00 93.25 83 ALA A O 1
ATOM 662 N N . LYS A 1 84 ? -14.485 3.425 0.513 1.00 89.75 84 LYS A N 1
ATOM 663 C CA . LYS A 1 84 ? -13.385 4.176 -0.119 1.00 89.75 84 LYS A CA 1
ATOM 664 C C . LYS A 1 84 ? -12.852 5.295 0.777 1.00 89.75 84 LYS A C 1
ATOM 666 O O . LYS A 1 84 ? -12.556 6.394 0.313 1.00 89.75 84 LYS A O 1
ATOM 671 N N . LYS A 1 85 ? -12.722 4.996 2.070 1.00 93.38 85 LYS A N 1
ATOM 672 C CA . LYS A 1 85 ? -12.254 5.928 3.098 1.00 93.38 85 LYS A CA 1
ATOM 673 C C . LYS A 1 85 ? -10.925 5.451 3.671 1.00 93.38 85 LYS A C 1
ATOM 675 O O . LYS A 1 85 ? -10.790 4.272 3.982 1.00 93.38 85 LYS A O 1
ATOM 680 N N . ALA A 1 86 ? -9.977 6.371 3.823 1.00 94.88 86 ALA A N 1
ATOM 681 C CA . ALA A 1 86 ? -8.721 6.141 4.524 1.00 94.88 86 ALA A CA 1
ATOM 682 C C . ALA A 1 86 ? -8.739 6.880 5.867 1.00 94.88 86 ALA A C 1
ATOM 684 O O . ALA A 1 86 ? -8.961 8.090 5.902 1.00 94.88 86 ALA A O 1
ATOM 685 N N . ASP A 1 87 ? -8.491 6.156 6.951 1.00 96.31 87 ASP A N 1
ATOM 686 C CA . ASP A 1 87 ? -8.334 6.699 8.298 1.00 96.31 87 ASP A CA 1
ATOM 687 C C . ASP A 1 87 ? -6.864 6.577 8.713 1.00 96.31 87 ASP A C 1
ATOM 689 O O . ASP A 1 87 ? -6.295 5.485 8.675 1.00 96.31 87 ASP A O 1
ATOM 693 N N . HIS A 1 88 ? -6.229 7.701 9.064 1.00 95.75 88 HIS A N 1
ATOM 694 C CA . HIS A 1 88 ? -4.828 7.723 9.501 1.00 95.75 88 HIS A CA 1
ATOM 695 C C . HIS A 1 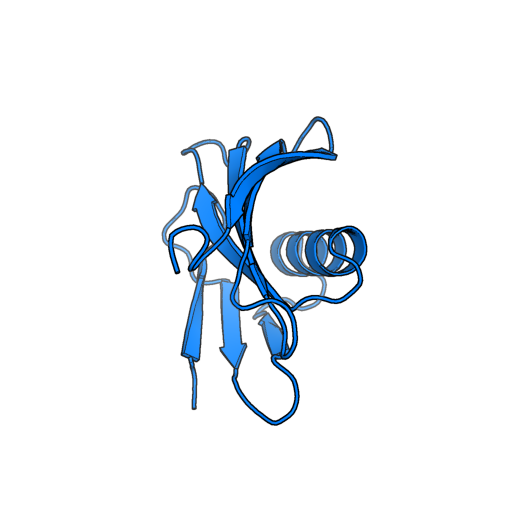88 ? -4.674 7.017 10.847 1.00 95.75 88 HIS A C 1
ATOM 697 O O . HIS A 1 88 ? -5.483 7.207 11.754 1.00 95.75 88 HIS A O 1
ATOM 703 N N . VAL A 1 89 ? -3.635 6.194 10.958 1.00 95.44 89 VAL A N 1
ATOM 704 C CA . VAL A 1 89 ? -3.319 5.428 12.167 1.00 95.44 89 VAL A CA 1
ATOM 705 C C . VAL A 1 89 ? -2.107 6.026 12.861 1.00 95.44 89 VAL A C 1
ATOM 707 O O . VAL A 1 89 ? -2.160 6.324 14.052 1.00 95.44 89 VAL A O 1
ATOM 710 N N . ILE A 1 90 ? -0.996 6.151 12.131 1.00 94.00 90 ILE A N 1
ATOM 711 C CA . ILE A 1 90 ? 0.283 6.605 12.677 1.00 94.00 90 ILE A CA 1
ATOM 712 C C . ILE A 1 90 ? 1.241 7.008 11.553 1.00 94.00 90 ILE A C 1
ATOM 714 O O . ILE A 1 90 ? 1.245 6.397 10.485 1.00 94.00 90 ILE A O 1
ATOM 718 N N . SER A 1 91 ? 2.101 7.986 11.824 1.00 92.62 91 SER A N 1
ATOM 719 C CA . SER A 1 91 ? 3.242 8.329 10.970 1.00 92.62 91 SER A CA 1
ATOM 720 C C . SER A 1 91 ? 4.503 7.617 11.460 1.00 92.62 91 SER A C 1
ATOM 722 O O . SER A 1 91 ? 4.815 7.615 12.654 1.00 92.62 91 SER A O 1
ATOM 724 N N . ARG A 1 92 ? 5.274 7.023 10.549 1.00 83.94 92 ARG A N 1
ATOM 725 C CA . ARG A 1 92 ? 6.627 6.542 10.845 1.00 83.94 92 ARG A CA 1
ATOM 726 C C . ARG A 1 92 ? 7.447 7.706 11.380 1.00 83.94 92 ARG A C 1
ATOM 728 O O . ARG A 1 92 ? 7.386 8.815 10.862 1.00 83.94 92 ARG A O 1
ATOM 735 N N . SER A 1 93 ? 8.224 7.423 12.422 1.00 72.25 93 SER A N 1
ATOM 736 C CA . SER A 1 93 ? 9.087 8.410 13.077 1.00 72.25 93 SER A CA 1
ATOM 737 C C . SER A 1 93 ? 8.353 9.596 13.711 1.00 72.25 93 SER A C 1
ATOM 739 O O . SER A 1 93 ? 8.997 10.589 14.008 1.00 72.25 93 SER A O 1
ATOM 741 N N . SER A 1 94 ? 7.052 9.492 14.013 1.00 63.59 94 SER A N 1
ATOM 742 C CA . SER A 1 94 ? 6.320 10.532 14.764 1.00 63.59 94 SER A CA 1
ATOM 743 C C . SER A 1 94 ? 6.856 10.788 16.182 1.00 63.59 94 SER A C 1
ATOM 745 O O . SER A 1 94 ? 6.353 11.656 16.887 1.00 63.59 94 SER A O 1
ATOM 747 N N . TRP A 1 95 ? 7.792 9.955 16.637 1.00 63.59 95 TRP A N 1
ATOM 748 C CA . TRP A 1 95 ? 8.402 9.961 17.964 1.00 63.59 95 TRP A CA 1
ATOM 749 C C . TRP A 1 95 ? 9.816 10.562 17.982 1.00 63.59 95 TRP A C 1
ATOM 751 O O . TRP A 1 95 ? 10.403 10.655 19.060 1.00 63.59 95 TRP A O 1
ATOM 761 N N . ILE A 1 96 ? 10.365 10.915 16.814 1.00 54.69 96 ILE A N 1
ATOM 762 C CA . ILE A 1 96 ? 11.610 11.685 16.667 1.00 54.69 96 ILE A CA 1
ATOM 763 C C . ILE A 1 96 ? 11.237 13.163 16.579 1.00 54.69 96 ILE A C 1
ATOM 765 O O . ILE A 1 96 ? 11.906 13.964 17.265 1.00 54.69 96 ILE A O 1
#

Foldseek 3Di:
DFDAFADDALDPHTFWTWDDDPAIDIDGPDCPDPSVVVLVLVCVVLVNFHKDFPHADNVRQWTWIWGADPVAPIWTWIAGPVVRDTDTDDGVPPVD

Sequence (96 aa):
DVHKYIYRPGTSIPVGALYLGDTPRTRFFDEHGPDARLYRSLEAAFGGDAVFITSSTRDGRQLMVEAWSGRNPGDFYIFDNEAKKADHVISRSSWI